Protein AF-A0AAF0J2D2-F1 (afdb_monomer_lite)

InterPro domains:
  IPR048280 Cytochrome oxidase c subunit VIb-like [PF02297] (4-92)
  IPR048281 Cytochrome c oxidase assembly factor 6, fungal [PTHR47677] (3-93)

Organism: NCBI:txid180528

Sequence (93 aa):
MSTTAPTRSNRQRCWDNRDTYYACLTKHNIQNPPGTDMTGIKGPLGSGSFAEPPRSEAERARLMEQERANDPCRRERDAYEGSCAQSWVRYFV

Secondary structure (DSSP, 8-state):
---SPPPHHHHHHHHHHHHHHHHHHHHTT-SS-TT--GGG---GGG-STTPPP---HHHHHHHHHHHHHT-TTHHHHHHHHHHS-HHHHHHH-

Radius of gyration: 15.98 Å; chains: 1; bounding box: 40×33×36 Å

Structure (mmCIF, N/CA/C/O backbone):
data_AF-A0AAF0J2D2-F1
#
_entry.id   AF-A0AAF0J2D2-F1
#
loop_
_atom_site.group_PDB
_atom_site.id
_atom_site.type_symbol
_atom_site.label_atom_id
_atom_site.label_alt_id
_atom_site.label_comp_id
_atom_site.label_asym_id
_atom_site.label_entity_id
_atom_site.label_seq_id
_atom_site.pdbx_PDB_ins_code
_atom_site.Cartn_x
_atom_site.Cartn_y
_atom_site.Cartn_z
_atom_site.occupancy
_atom_site.B_iso_or_equiv
_atom_site.auth_seq_id
_atom_site.auth_comp_id
_atom_site.auth_asym_id
_atom_site.auth_atom_id
_atom_site.pdbx_PDB_model_num
ATOM 1 N N . MET A 1 1 ? 12.106 16.255 -2.069 1.00 41.62 1 MET A N 1
ATOM 2 C CA . MET A 1 1 ? 10.933 15.625 -2.715 1.00 41.62 1 MET A CA 1
ATOM 3 C C . MET A 1 1 ? 11.080 15.822 -4.217 1.00 41.62 1 MET A C 1
ATOM 5 O O . MET A 1 1 ? 11.025 16.962 -4.652 1.00 41.62 1 MET A O 1
ATOM 9 N N . SER A 1 2 ? 11.387 14.772 -4.988 1.00 42.28 2 SER A N 1
ATOM 10 C CA . SER A 1 2 ? 11.638 14.924 -6.430 1.00 42.28 2 SER A CA 1
ATOM 11 C C . SER A 1 2 ? 10.310 14.961 -7.182 1.00 42.28 2 SER A C 1
ATOM 13 O O . SER A 1 2 ? 9.645 13.943 -7.336 1.00 42.28 2 SER A O 1
ATOM 15 N N . THR A 1 3 ? 9.924 16.149 -7.632 1.00 55.19 3 THR A N 1
ATOM 16 C CA . THR A 1 3 ? 8.752 16.475 -8.465 1.00 55.19 3 THR A CA 1
ATOM 17 C C . THR A 1 3 ? 8.922 16.062 -9.933 1.00 55.19 3 THR A C 1
ATOM 19 O O . THR A 1 3 ? 8.323 16.641 -10.835 1.00 55.19 3 THR A O 1
ATOM 22 N N . THR A 1 4 ? 9.749 15.056 -10.206 1.00 60.00 4 THR A N 1
ATOM 23 C CA . THR A 1 4 ? 9.993 14.552 -11.557 1.00 60.00 4 THR A CA 1
ATOM 24 C C . THR A 1 4 ? 9.121 13.329 -11.787 1.00 60.00 4 THR A C 1
ATOM 26 O O . THR A 1 4 ? 9.178 12.368 -11.018 1.00 60.00 4 THR A O 1
ATOM 29 N N . ALA A 1 5 ? 8.305 13.354 -12.841 1.00 61.34 5 ALA A N 1
ATOM 30 C CA . ALA A 1 5 ? 7.538 12.184 -13.241 1.00 61.34 5 ALA A CA 1
ATOM 31 C C . ALA A 1 5 ? 8.498 10.991 -13.438 1.00 61.34 5 ALA A C 1
ATOM 33 O O . ALA A 1 5 ? 9.521 11.147 -14.113 1.00 61.34 5 ALA A O 1
ATOM 34 N N . PRO A 1 6 ? 8.207 9.810 -12.863 1.00 67.19 6 PRO A N 1
ATOM 35 C CA . PRO A 1 6 ? 9.066 8.645 -13.019 1.00 67.19 6 PRO A CA 1
ATOM 36 C C . PRO A 1 6 ? 9.214 8.322 -14.506 1.00 67.19 6 PRO A C 1
ATOM 38 O O . PRO A 1 6 ? 8.232 8.341 -15.253 1.00 67.19 6 PRO A O 1
ATOM 41 N N . THR A 1 7 ? 10.440 8.038 -14.945 1.00 73.81 7 THR A N 1
ATOM 42 C CA . THR A 1 7 ? 10.726 7.652 -16.332 1.00 73.81 7 THR A CA 1
ATOM 43 C C . THR A 1 7 ? 9.953 6.383 -16.706 1.00 73.81 7 THR A C 1
ATOM 45 O O . THR A 1 7 ? 9.541 5.608 -15.842 1.00 73.81 7 THR A O 1
ATOM 48 N N . ARG A 1 8 ? 9.751 6.137 -18.008 1.00 76.31 8 ARG A N 1
ATOM 49 C CA . ARG A 1 8 ? 9.028 4.947 -18.498 1.00 76.31 8 ARG A CA 1
ATOM 50 C C . ARG A 1 8 ? 9.592 3.637 -17.928 1.00 76.31 8 ARG A C 1
ATOM 52 O O . ARG A 1 8 ? 8.814 2.769 -17.559 1.00 76.31 8 ARG A O 1
ATOM 59 N N . SER A 1 9 ? 10.918 3.533 -17.818 1.00 79.25 9 SER A N 1
ATOM 60 C CA . SER A 1 9 ? 11.597 2.365 -17.238 1.00 79.25 9 SER A CA 1
ATOM 61 C C . SER A 1 9 ? 11.269 2.186 -15.748 1.00 79.25 9 SER A C 1
ATOM 63 O O . SER A 1 9 ? 10.889 1.099 -15.319 1.00 79.25 9 SER A O 1
ATOM 65 N N . ASN A 1 10 ? 11.292 3.272 -14.967 1.00 77.56 10 ASN A N 1
ATOM 66 C CA . ASN A 1 10 ? 10.936 3.227 -13.545 1.00 77.56 10 ASN A CA 1
ATOM 67 C C . ASN A 1 10 ? 9.465 2.834 -13.332 1.00 77.56 10 ASN A C 1
ATOM 69 O O . ASN A 1 10 ? 9.149 2.120 -12.384 1.00 77.56 10 ASN A O 1
ATOM 73 N N . ARG A 1 11 ? 8.565 3.262 -14.229 1.00 80.75 11 ARG A N 1
ATOM 74 C CA . ARG A 1 11 ? 7.149 2.862 -14.190 1.00 80.75 11 ARG A CA 1
ATOM 75 C C . ARG A 1 11 ? 6.948 1.383 -14.502 1.00 80.75 11 ARG A C 1
ATOM 77 O O . ARG A 1 11 ? 6.153 0.755 -13.817 1.00 80.75 11 ARG A O 1
ATOM 84 N N . GLN A 1 12 ? 7.687 0.837 -15.470 1.00 83.06 12 GLN A N 1
ATOM 85 C CA . GLN A 1 12 ? 7.626 -0.592 -15.784 1.00 83.06 12 GLN A CA 1
ATOM 86 C C . GLN A 1 12 ? 7.980 -1.428 -14.552 1.00 83.06 12 GLN A C 1
ATOM 88 O O . GLN A 1 12 ? 7.201 -2.278 -14.145 1.00 83.06 12 GLN A O 1
ATOM 93 N N . ARG A 1 13 ? 9.079 -1.081 -13.872 1.00 83.25 13 ARG A N 1
ATOM 94 C CA . ARG A 1 13 ? 9.490 -1.768 -12.642 1.00 83.25 13 ARG A CA 1
ATOM 95 C C . ARG A 1 13 ? 8.451 -1.661 -11.519 1.00 83.25 13 ARG A C 1
ATOM 97 O O . ARG A 1 13 ? 8.275 -2.613 -10.766 1.00 83.25 13 ARG A O 1
ATOM 104 N N . CYS A 1 14 ? 7.762 -0.521 -11.402 1.00 84.88 14 CYS A N 1
ATOM 105 C CA . CYS A 1 14 ? 6.638 -0.394 -10.472 1.00 84.88 14 CYS A CA 1
ATOM 106 C C . CYS A 1 14 ? 5.492 -1.347 -10.844 1.00 84.88 14 CYS A C 1
ATOM 108 O O . CYS A 1 14 ? 4.980 -2.029 -9.962 1.00 84.88 14 CYS A O 1
ATOM 110 N N . TRP A 1 15 ? 5.092 -1.406 -12.118 1.00 84.75 15 TRP A N 1
ATOM 111 C CA . TRP A 1 15 ? 4.018 -2.293 -12.575 1.00 84.75 15 TRP A CA 1
ATOM 112 C C . TRP A 1 15 ? 4.346 -3.766 -12.368 1.00 84.75 15 TRP A C 1
ATOM 114 O O . TRP A 1 15 ? 3.506 -4.488 -11.847 1.00 84.75 15 TRP A O 1
ATOM 124 N N . ASP A 1 16 ? 5.577 -4.186 -12.652 1.00 88.38 16 ASP A N 1
ATOM 125 C CA . ASP A 1 16 ? 5.993 -5.578 -12.471 1.00 88.38 16 ASP A CA 1
ATOM 126 C C . ASP A 1 16 ? 5.885 -6.007 -10.989 1.00 88.38 16 ASP A C 1
ATOM 128 O O . ASP A 1 16 ? 5.349 -7.072 -10.664 1.00 88.38 16 ASP A O 1
ATOM 132 N N . ASN A 1 17 ? 6.329 -5.148 -10.061 1.00 87.62 17 ASN A N 1
ATOM 133 C CA . ASN A 1 17 ? 6.203 -5.403 -8.621 1.00 87.62 17 ASN A CA 1
ATOM 134 C C . ASN A 1 17 ? 4.749 -5.313 -8.139 1.00 87.62 17 ASN A C 1
ATOM 136 O O . ASN A 1 17 ? 4.331 -6.111 -7.300 1.00 87.62 17 ASN A O 1
ATOM 140 N N . ARG A 1 18 ? 3.971 -4.373 -8.690 1.00 86.50 18 ARG A N 1
ATOM 141 C CA . ARG A 1 18 ? 2.539 -4.235 -8.412 1.00 86.50 18 ARG A CA 1
ATOM 142 C C . ARG A 1 18 ? 1.806 -5.523 -8.768 1.00 86.50 18 ARG A C 1
ATOM 144 O O . ARG A 1 18 ? 1.093 -6.077 -7.940 1.00 86.50 18 ARG A O 1
ATOM 151 N N . ASP A 1 19 ? 1.998 -6.009 -9.984 1.00 88.19 19 ASP A N 1
ATOM 152 C CA . ASP A 1 19 ? 1.285 -7.175 -10.492 1.00 88.19 19 ASP A CA 1
ATOM 153 C C . ASP A 1 19 ? 1.711 -8.447 -9.745 1.00 88.19 19 ASP A C 1
ATOM 155 O O . ASP A 1 19 ? 0.870 -9.293 -9.450 1.00 88.19 19 ASP A O 1
ATOM 159 N N . THR A 1 20 ? 2.976 -8.540 -9.319 1.00 89.56 20 THR A N 1
ATOM 160 C CA . THR A 1 20 ? 3.447 -9.613 -8.422 1.00 89.56 20 THR A CA 1
ATOM 161 C C . THR A 1 20 ? 2.721 -9.583 -7.071 1.00 89.56 20 THR A C 1
ATOM 163 O O . THR A 1 20 ? 2.294 -10.623 -6.565 1.00 89.56 20 THR A O 1
ATOM 166 N N . TYR A 1 21 ? 2.535 -8.392 -6.500 1.00 87.69 21 TYR A N 1
ATOM 167 C CA . TYR A 1 21 ? 1.804 -8.210 -5.251 1.00 87.69 21 TYR A CA 1
ATOM 168 C C . TYR A 1 21 ? 0.319 -8.590 -5.387 1.00 87.69 21 TYR A C 1
ATOM 170 O O . TYR A 1 21 ? -0.168 -9.419 -4.616 1.00 87.69 21 TYR A O 1
ATOM 178 N N . TYR A 1 22 ? -0.391 -8.103 -6.412 1.00 86.56 22 TYR A N 1
ATOM 179 C CA . TYR A 1 22 ? -1.795 -8.487 -6.636 1.00 86.56 22 TYR A CA 1
ATOM 180 C C . TYR A 1 22 ? -1.963 -9.958 -7.033 1.00 86.56 22 TYR A C 1
ATOM 182 O O . TYR A 1 22 ? -2.978 -10.564 -6.688 1.00 86.56 22 TYR A O 1
ATOM 190 N N . ALA A 1 23 ? -0.984 -10.569 -7.704 1.00 90.38 23 ALA A N 1
ATOM 191 C CA . ALA A 1 23 ? -0.992 -12.007 -7.961 1.00 90.38 23 ALA A CA 1
ATOM 192 C C . ALA A 1 23 ? -0.935 -12.806 -6.649 1.00 90.38 23 ALA A C 1
ATOM 194 O O . ALA A 1 23 ? -1.662 -13.790 -6.492 1.00 90.38 23 ALA A O 1
ATOM 195 N N . CYS A 1 24 ? -0.129 -12.354 -5.681 1.00 91.31 24 CYS A N 1
ATOM 196 C CA . CYS A 1 24 ? -0.106 -12.931 -4.342 1.00 91.31 24 CYS A CA 1
ATOM 197 C C . CYS A 1 24 ? -1.461 -12.750 -3.636 1.00 91.31 24 CYS A C 1
ATOM 199 O O . CYS A 1 24 ? -2.051 -13.737 -3.197 1.00 91.31 24 CYS A O 1
ATOM 201 N N . LEU A 1 25 ? -2.020 -11.535 -3.617 1.00 89.19 25 LEU A N 1
ATOM 202 C CA . LEU A 1 25 ? -3.337 -11.281 -3.013 1.00 89.19 25 LEU A CA 1
ATOM 203 C C . LEU A 1 25 ? -4.441 -12.154 -3.625 1.00 89.19 25 LEU A C 1
ATOM 205 O O . LEU A 1 25 ? -5.223 -12.766 -2.899 1.00 89.19 25 LEU A O 1
ATOM 209 N N . THR A 1 26 ? -4.450 -12.283 -4.954 1.00 88.62 26 THR A N 1
ATOM 210 C CA . THR A 1 26 ? -5.405 -13.122 -5.692 1.00 88.62 26 THR A CA 1
ATOM 211 C C . THR A 1 26 ? -5.292 -14.584 -5.270 1.00 88.62 26 THR A C 1
ATOM 213 O O . THR A 1 26 ? -6.303 -15.233 -5.016 1.00 88.62 26 THR A O 1
ATOM 216 N N . LYS A 1 27 ? -4.068 -15.104 -5.114 1.00 91.88 27 LYS A N 1
ATOM 217 C CA . LYS A 1 27 ? -3.831 -16.474 -4.633 1.00 91.88 27 LYS A CA 1
ATOM 218 C C . LYS A 1 27 ? -4.382 -16.700 -3.221 1.00 91.88 27 LYS A C 1
ATOM 220 O O . LYS A 1 27 ? -4.850 -17.794 -2.915 1.00 91.88 27 LYS A O 1
ATOM 225 N N . HIS A 1 28 ? -4.332 -15.674 -2.376 1.00 86.94 28 HIS A N 1
ATOM 226 C CA . HIS A 1 28 ? -4.872 -15.700 -1.019 1.00 86.94 28 HIS A CA 1
ATOM 227 C C . HIS A 1 28 ? -6.367 -15.324 -0.943 1.00 86.94 28 HIS A C 1
ATOM 229 O O . HIS A 1 28 ? -6.918 -15.298 0.154 1.00 86.94 28 HIS A O 1
ATOM 235 N N . ASN A 1 29 ? -7.039 -15.086 -2.081 1.00 86.25 29 ASN A N 1
ATOM 236 C CA . ASN A 1 29 ? -8.421 -14.591 -2.171 1.00 86.25 29 ASN A CA 1
ATOM 237 C C . ASN A 1 29 ? -8.661 -13.273 -1.406 1.00 86.25 29 ASN A C 1
ATOM 239 O O . ASN A 1 29 ? -9.761 -13.013 -0.918 1.00 86.25 29 ASN A O 1
ATOM 243 N N . ILE A 1 30 ? -7.633 -12.430 -1.305 1.00 84.06 30 ILE A N 1
ATOM 244 C CA . ILE A 1 30 ? -7.705 -11.125 -0.649 1.00 84.06 30 ILE A CA 1
ATOM 245 C C . ILE A 1 30 ? -8.124 -10.092 -1.697 1.00 84.06 30 ILE A C 1
ATOM 247 O O . ILE A 1 30 ? -7.355 -9.768 -2.598 1.00 84.06 30 ILE A O 1
ATOM 251 N N . GLN A 1 31 ? -9.355 -9.587 -1.591 1.00 73.12 31 GLN A N 1
ATOM 252 C CA . GLN A 1 31 ? -9.882 -8.563 -2.505 1.00 73.12 31 GLN A CA 1
ATOM 253 C C . GLN A 1 31 ? -9.466 -7.151 -2.089 1.00 73.12 31 GLN A C 1
ATOM 255 O O . GLN A 1 31 ? -9.063 -6.351 -2.929 1.00 73.12 31 GLN A O 1
ATOM 260 N N . ASN A 1 32 ? -9.519 -6.876 -0.785 1.00 71.19 32 ASN A N 1
ATOM 261 C CA . ASN A 1 32 ? -9.080 -5.616 -0.205 1.00 71.19 32 ASN A CA 1
ATOM 262 C C . ASN A 1 32 ? -7.764 -5.873 0.522 1.00 71.19 32 ASN A C 1
ATOM 264 O O . ASN A 1 32 ? -7.761 -6.631 1.497 1.00 71.19 32 ASN A O 1
ATOM 268 N N . PRO A 1 33 ? -6.645 -5.309 0.046 1.00 72.38 33 PRO A N 1
ATOM 269 C CA . PRO A 1 33 ? -5.393 -5.482 0.739 1.00 72.38 33 PRO A CA 1
ATOM 270 C C . PRO A 1 33 ? -5.467 -4.984 2.197 1.00 72.38 33 PRO A C 1
ATOM 272 O O . PRO A 1 33 ? -6.147 -4.003 2.498 1.00 72.38 33 PRO A O 1
ATOM 275 N N . PRO A 1 34 ? -4.759 -5.630 3.134 1.00 71.50 34 PRO A N 1
ATOM 276 C CA . PRO A 1 34 ? -4.749 -5.194 4.529 1.00 71.50 34 PRO A CA 1
ATOM 277 C C . PRO A 1 34 ? -4.258 -3.741 4.654 1.00 71.50 34 PRO A C 1
ATOM 279 O O . PRO A 1 34 ? -3.281 -3.369 3.993 1.00 71.50 34 PRO A O 1
ATOM 282 N N . GLY A 1 35 ? -4.925 -2.911 5.461 1.00 68.44 35 GLY A N 1
ATOM 283 C CA . GLY A 1 35 ? -4.616 -1.488 5.631 1.00 68.44 35 GLY A CA 1
ATOM 284 C C . GLY A 1 35 ? -5.219 -0.564 4.567 1.00 68.44 35 GLY A C 1
ATOM 285 O O . GLY A 1 35 ? -4.975 0.641 4.613 1.00 68.44 35 GLY A O 1
ATOM 286 N N . THR A 1 36 ? -5.992 -1.100 3.616 1.00 66.81 36 THR A N 1
ATOM 287 C CA . THR A 1 36 ? -6.634 -0.336 2.527 1.00 66.81 36 THR A CA 1
ATOM 288 C C . THR A 1 36 ? -8.152 -0.308 2.661 1.00 66.81 36 THR A C 1
ATOM 290 O O . THR A 1 36 ? -8.854 0.167 1.767 1.00 66.81 36 THR A O 1
ATOM 293 N N . ASP A 1 37 ? -8.683 -0.841 3.764 1.00 65.94 37 ASP A N 1
ATOM 294 C CA . ASP A 1 37 ? -10.111 -0.828 4.013 1.00 65.94 37 ASP A CA 1
ATOM 295 C C . ASP A 1 37 ? -10.585 0.590 4.368 1.00 65.94 37 ASP A C 1
ATOM 297 O O . ASP A 1 37 ? -10.502 1.073 5.502 1.00 65.94 37 ASP A O 1
ATOM 301 N N . MET A 1 38 ? -11.104 1.276 3.352 1.00 60.47 38 MET A N 1
ATOM 302 C CA . MET A 1 38 ? -11.691 2.606 3.472 1.00 60.47 38 MET A CA 1
ATOM 303 C C . MET A 1 38 ? -13.145 2.559 3.965 1.00 60.47 38 MET A C 1
ATOM 305 O O . MET A 1 38 ? -13.789 3.607 4.005 1.00 60.47 38 MET A O 1
ATOM 309 N N . THR A 1 39 ? -13.687 1.404 4.386 1.00 62.25 39 THR A N 1
ATOM 310 C CA . THR A 1 39 ? -15.036 1.319 4.988 1.00 62.25 39 THR A CA 1
ATOM 311 C C . THR A 1 39 ? -15.184 2.205 6.228 1.00 62.25 39 THR A C 1
ATOM 313 O O . THR A 1 39 ? -16.283 2.682 6.519 1.00 62.25 39 THR A O 1
ATOM 316 N N . GLY A 1 40 ? -14.072 2.517 6.906 1.00 55.88 40 GLY A N 1
ATOM 317 C CA . GLY A 1 40 ? -14.014 3.498 7.989 1.00 55.88 40 GLY A CA 1
ATOM 318 C C . GLY A 1 40 ? -14.010 4.964 7.533 1.00 55.88 40 GLY A C 1
ATOM 319 O O . GLY A 1 40 ? -14.140 5.853 8.369 1.00 55.88 40 GLY A O 1
ATOM 320 N N . ILE A 1 41 ? -13.823 5.267 6.245 1.00 55.94 41 ILE A N 1
ATOM 321 C CA . ILE A 1 41 ? -13.966 6.612 5.651 1.00 55.94 41 ILE A CA 1
ATOM 322 C C . ILE A 1 41 ? -15.344 6.708 4.991 1.00 55.94 41 ILE A C 1
ATOM 324 O O . ILE A 1 41 ? -15.494 7.032 3.815 1.00 55.94 41 ILE A O 1
ATOM 328 N N . LYS A 1 42 ? -16.407 6.425 5.744 1.00 54.28 42 LYS A N 1
ATOM 329 C CA . LYS A 1 42 ? -17.710 6.960 5.356 1.00 54.28 42 LYS A CA 1
ATOM 330 C C . LYS A 1 42 ? -17.638 8.465 5.588 1.00 54.28 42 LYS A C 1
ATOM 332 O O . LYS A 1 42 ? -17.465 8.920 6.714 1.00 54.28 42 LYS A O 1
ATOM 337 N N . GLY A 1 43 ? -17.707 9.229 4.498 1.00 52.03 43 GLY A N 1
ATOM 338 C CA . GLY A 1 43 ? -17.877 10.678 4.549 1.00 52.03 43 GLY A CA 1
ATOM 339 C C . GLY A 1 43 ? -19.162 11.072 5.302 1.00 52.03 43 GLY A C 1
ATOM 340 O O . GLY A 1 43 ? -19.885 10.207 5.797 1.00 52.03 43 GLY A O 1
ATOM 341 N N . PRO A 1 44 ? -19.509 12.368 5.356 1.00 53.59 44 PRO A N 1
ATOM 342 C CA . PRO A 1 44 ? -20.592 12.904 6.200 1.00 53.59 44 PRO A CA 1
ATOM 343 C C . PRO A 1 44 ? -21.994 12.291 5.981 1.00 53.59 44 PRO A C 1
ATOM 345 O O . PRO A 1 44 ? -22.904 12.535 6.773 1.00 53.59 44 PRO A O 1
ATOM 348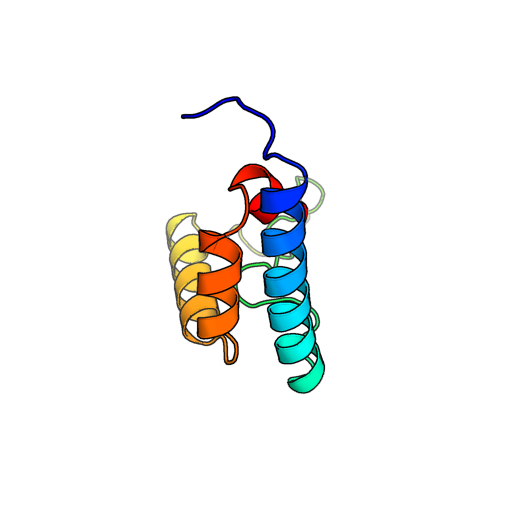 N N . LEU A 1 45 ? -22.166 11.445 4.960 1.00 52.28 45 LEU A N 1
ATOM 349 C CA . LEU A 1 45 ? -23.330 10.578 4.746 1.00 52.28 45 LEU A CA 1
ATOM 350 C C . LEU A 1 45 ? -23.552 9.539 5.868 1.00 52.28 45 LEU A C 1
ATOM 352 O O . LEU A 1 45 ? -24.627 8.955 5.948 1.00 52.28 45 LEU A O 1
ATOM 356 N N . GLY A 1 46 ? -22.569 9.313 6.745 1.00 53.72 46 GLY A N 1
ATOM 357 C CA . GLY A 1 46 ? -22.675 8.467 7.936 1.00 53.72 46 GLY A CA 1
ATOM 358 C C . GLY A 1 46 ? -22.984 9.235 9.224 1.00 53.72 46 GLY A C 1
ATOM 359 O O . GLY A 1 46 ? -22.376 8.935 10.235 1.00 53.72 46 GLY A O 1
ATOM 360 N N . SER A 1 47 ? -23.852 10.249 9.211 1.00 55.53 47 SER A N 1
ATOM 361 C CA . SER A 1 47 ? -24.207 11.056 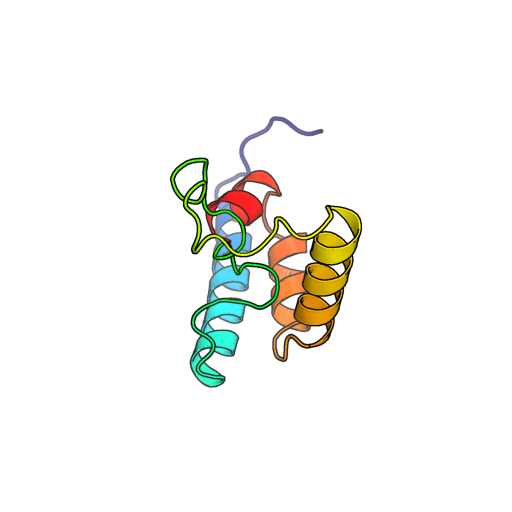10.403 1.00 55.53 47 SER A CA 1
ATOM 362 C C . SER A 1 47 ? -25.565 10.693 11.031 1.00 55.53 47 SER A C 1
ATOM 364 O O . SER A 1 47 ? -26.048 11.382 11.926 1.00 55.53 47 SER A O 1
ATOM 366 N N . GLY A 1 48 ? -26.198 9.609 10.570 1.00 61.88 48 GLY A N 1
ATOM 367 C CA . GLY A 1 48 ? -27.454 9.103 11.132 1.00 61.88 48 GLY A CA 1
ATOM 368 C C . GLY A 1 48 ? -27.266 8.302 12.425 1.00 61.88 48 GLY A C 1
ATOM 369 O O . GLY A 1 48 ? -26.164 7.889 12.765 1.00 61.88 48 GLY A O 1
ATOM 370 N N . SER A 1 49 ? -28.365 7.994 13.113 1.00 63.91 49 SER A N 1
ATOM 371 C CA . SER A 1 49 ? -28.393 7.213 14.367 1.00 63.91 49 SER A CA 1
ATOM 372 C C . SER A 1 49 ? -27.849 5.777 14.255 1.00 63.91 49 SER A C 1
ATOM 374 O O . SER A 1 49 ? -27.682 5.107 15.267 1.00 63.91 49 SER A O 1
ATOM 376 N N . PHE A 1 50 ? -27.582 5.309 13.033 1.00 59.75 50 PHE A N 1
ATOM 377 C CA . PHE A 1 50 ? -26.977 4.009 12.717 1.00 59.75 50 PHE A CA 1
ATOM 378 C C . PHE A 1 50 ? -25.496 4.116 12.326 1.00 59.75 50 PHE A C 1
ATOM 380 O O . PHE A 1 50 ? -24.904 3.144 11.861 1.00 59.75 50 PHE A O 1
ATOM 387 N N . ALA A 1 51 ? -24.907 5.306 12.439 1.00 59.62 51 ALA A N 1
ATOM 388 C CA . ALA A 1 51 ? -23.493 5.507 12.196 1.00 59.62 51 ALA A CA 1
ATOM 389 C C . ALA A 1 51 ? -22.667 4.807 13.274 1.00 59.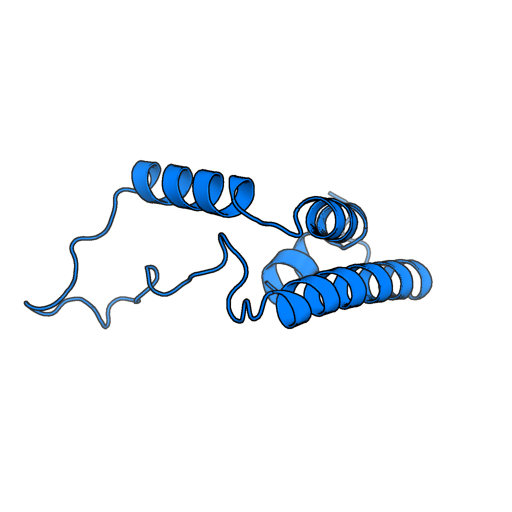62 51 ALA A C 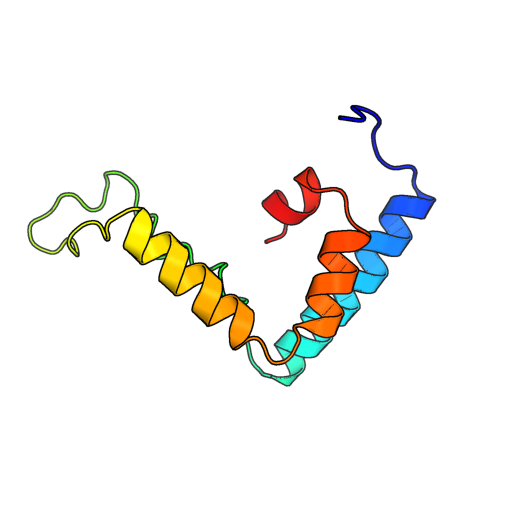1
ATOM 391 O O . ALA A 1 51 ? -22.902 5.004 14.467 1.00 59.62 51 ALA A O 1
ATOM 392 N N . GLU A 1 52 ? -21.674 4.022 12.857 1.00 59.12 52 GLU A N 1
ATOM 393 C CA . GLU A 1 52 ? -20.644 3.595 13.795 1.00 59.12 52 GLU A CA 1
ATOM 394 C C . GLU A 1 52 ? -19.905 4.831 14.332 1.00 59.12 52 GLU A C 1
ATOM 396 O O . GLU A 1 52 ? -19.638 5.764 13.562 1.00 59.12 52 GLU A O 1
ATOM 401 N N . PRO A 1 53 ? -19.579 4.872 15.637 1.00 59.88 53 PRO A N 1
ATOM 402 C CA . PRO A 1 53 ? -18.830 5.982 16.202 1.00 59.88 53 PRO A CA 1
ATOM 403 C C . PRO A 1 53 ? -17.494 6.142 15.456 1.00 59.88 53 PRO A C 1
ATOM 405 O O . PRO A 1 53 ? -16.847 5.139 15.136 1.00 59.88 53 PRO A O 1
ATOM 408 N N . PRO A 1 54 ? -17.054 7.381 15.164 1.00 61.31 54 PRO A N 1
ATOM 409 C CA . PRO A 1 54 ? -15.779 7.600 14.501 1.00 61.31 54 PRO A CA 1
ATOM 410 C C . PRO A 1 54 ? -14.661 7.041 15.386 1.00 61.31 54 PRO A C 1
ATOM 412 O O . PRO A 1 54 ? -14.410 7.556 16.475 1.00 61.31 54 PRO A O 1
ATOM 415 N N . ARG A 1 55 ? -13.988 5.978 14.924 1.00 66.50 55 ARG A N 1
ATOM 416 C CA . ARG A 1 55 ? -12.761 5.489 15.569 1.00 66.50 55 ARG A CA 1
ATOM 417 C C . ARG A 1 55 ? -11.780 6.648 15.682 1.00 66.50 55 ARG A C 1
ATOM 419 O O . ARG A 1 55 ? -11.584 7.385 14.710 1.00 66.50 55 ARG A O 1
ATOM 426 N N . SER A 1 56 ? -11.159 6.792 16.851 1.00 73.06 56 SER A N 1
ATOM 427 C CA . SER A 1 56 ? -10.130 7.816 17.051 1.00 73.06 56 SER A CA 1
ATOM 428 C C . SER A 1 56 ? -9.008 7.649 16.021 1.00 73.06 56 SER A C 1
ATOM 430 O O . SER A 1 56 ? -8.714 6.533 15.588 1.00 73.06 56 SER A O 1
ATOM 432 N N . GLU A 1 57 ? -8.345 8.738 15.632 1.00 74.31 57 GLU A N 1
ATOM 433 C CA . GLU A 1 57 ? -7.223 8.679 14.682 1.00 74.31 57 GLU A CA 1
ATOM 434 C C . GLU A 1 57 ? -6.138 7.689 15.139 1.00 74.31 57 GLU A C 1
ATOM 436 O O . GLU A 1 57 ? -5.604 6.923 14.336 1.00 74.31 57 GLU A O 1
ATOM 441 N N . ALA A 1 58 ? -5.883 7.637 16.450 1.00 79.06 58 ALA A N 1
ATOM 442 C CA . ALA A 1 58 ? -4.950 6.701 17.064 1.00 79.06 58 ALA A CA 1
ATOM 443 C C . ALA A 1 58 ? -5.390 5.234 16.919 1.00 79.06 58 ALA A C 1
ATOM 445 O O . ALA A 1 58 ? -4.558 4.361 16.682 1.00 79.06 58 ALA A O 1
ATOM 446 N N . GLU A 1 59 ? -6.684 4.946 17.053 1.00 80.88 59 GLU A N 1
ATOM 447 C CA . GLU A 1 59 ? -7.228 3.598 16.867 1.00 80.88 59 GLU A CA 1
ATOM 448 C C . GLU A 1 59 ? -7.144 3.163 15.401 1.00 80.88 59 GLU A C 1
ATOM 450 O O . GLU A 1 59 ? -6.708 2.049 15.115 1.00 80.88 59 GLU A O 1
ATOM 455 N N . ARG A 1 60 ? -7.460 4.065 14.464 1.00 76.75 60 ARG A N 1
ATOM 456 C CA . ARG A 1 60 ? -7.316 3.804 13.023 1.00 76.75 60 ARG A CA 1
ATOM 457 C C . ARG A 1 60 ? -5.873 3.482 12.654 1.00 76.75 60 ARG A C 1
ATOM 459 O O . ARG A 1 60 ? -5.637 2.499 11.961 1.00 76.75 60 ARG A O 1
ATOM 466 N N . ALA A 1 61 ? -4.917 4.266 13.152 1.00 79.00 61 ALA A N 1
ATOM 467 C CA . ALA A 1 61 ? -3.497 4.040 12.899 1.00 79.00 61 ALA A CA 1
ATOM 468 C C . ALA A 1 61 ? -3.023 2.669 13.415 1.00 79.00 61 ALA A C 1
ATOM 470 O O . ALA A 1 61 ? -2.275 1.977 12.731 1.00 79.00 61 ALA A O 1
ATOM 471 N N . ARG A 1 62 ? -3.493 2.245 14.598 1.00 84.25 62 ARG A N 1
ATOM 472 C CA . ARG A 1 62 ? -3.163 0.925 15.165 1.00 84.25 62 ARG A CA 1
ATOM 473 C C . ARG A 1 62 ? -3.724 -0.222 14.330 1.00 84.25 62 ARG A C 1
ATOM 475 O O . ARG A 1 62 ? -3.009 -1.188 14.092 1.00 84.25 62 ARG A O 1
ATOM 482 N N . LEU A 1 63 ? -4.977 -0.109 13.887 1.00 80.56 63 LEU A N 1
ATOM 483 C CA . LEU A 1 63 ? -5.613 -1.123 13.043 1.00 80.56 63 LEU A CA 1
ATOM 484 C C . LEU A 1 63 ? -4.910 -1.235 11.688 1.00 80.56 63 LEU A C 1
ATOM 486 O O . LEU A 1 63 ? -4.593 -2.341 11.268 1.00 80.56 63 LEU A O 1
ATOM 490 N N . MET A 1 64 ? -4.578 -0.104 11.057 1.00 78.62 64 MET A N 1
ATOM 491 C CA . MET A 1 64 ? -3.815 -0.083 9.803 1.00 78.62 64 MET A CA 1
ATOM 492 C C . MET A 1 64 ? -2.457 -0.784 9.946 1.00 78.62 64 MET A C 1
ATOM 494 O O . MET A 1 64 ? -2.083 -1.583 9.089 1.00 78.62 64 MET A O 1
ATOM 498 N N . GLU A 1 65 ? -1.731 -0.521 11.036 1.00 82.94 65 GLU A N 1
ATOM 499 C CA . GLU A 1 65 ? -0.451 -1.185 11.309 1.00 82.94 65 GLU A CA 1
ATOM 500 C C . GLU A 1 65 ? -0.631 -2.693 11.528 1.00 82.94 65 GLU A C 1
ATOM 502 O O . GLU A 1 65 ? 0.103 -3.500 10.960 1.00 82.94 65 GLU A O 1
ATOM 507 N N . GLN A 1 66 ? -1.636 -3.091 12.310 1.00 83.12 66 GLN A N 1
ATOM 508 C CA . GLN A 1 66 ? -1.923 -4.497 12.582 1.00 83.12 66 GLN A CA 1
ATOM 509 C C . GLN A 1 66 ? -2.323 -5.259 11.313 1.00 83.12 66 GLN A C 1
ATOM 511 O O . GLN A 1 66 ? -1.865 -6.378 11.089 1.00 83.12 66 GLN A O 1
ATOM 516 N N . GLU A 1 67 ? -3.159 -4.666 10.466 1.00 83.50 67 GLU A N 1
ATOM 517 C CA . GLU A 1 67 ? -3.547 -5.245 9.183 1.00 83.50 67 GLU A CA 1
ATOM 518 C C . GLU A 1 67 ? -2.336 -5.401 8.265 1.00 83.50 67 GLU A C 1
ATOM 520 O O . GLU A 1 67 ?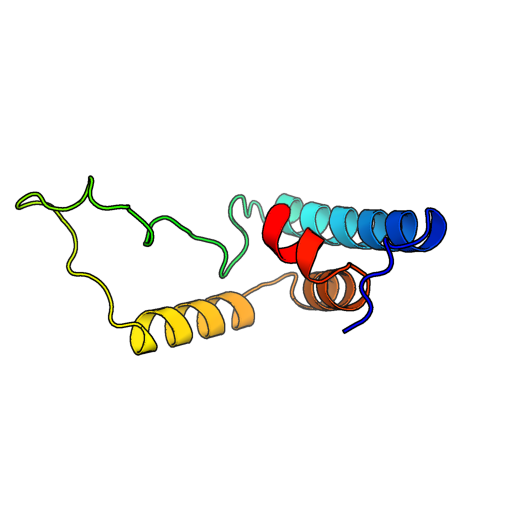 -2.121 -6.483 7.720 1.00 83.50 67 GLU A O 1
ATOM 525 N N . ARG A 1 68 ? -1.486 -4.372 8.159 1.00 81.25 68 ARG A N 1
ATOM 526 C CA . ARG A 1 68 ? -0.238 -4.456 7.389 1.00 81.25 68 ARG A CA 1
ATOM 527 C C . ARG A 1 68 ? 0.694 -5.547 7.9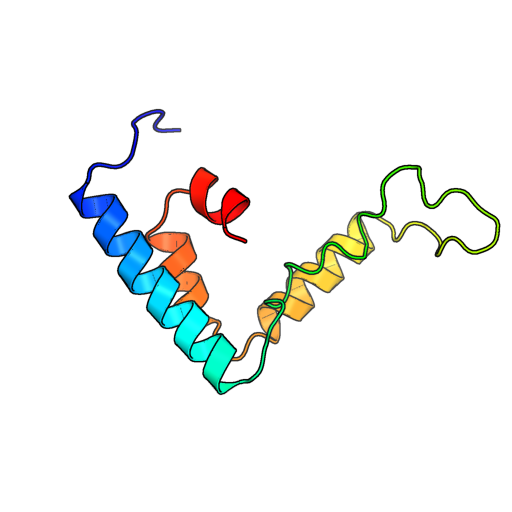21 1.00 81.25 68 ARG A C 1
ATOM 529 O O . ARG A 1 68 ? 1.341 -6.234 7.132 1.00 81.25 68 ARG A O 1
ATOM 536 N N . ALA A 1 69 ? 0.772 -5.718 9.239 1.00 84.50 69 ALA A N 1
ATOM 537 C CA . ALA A 1 69 ? 1.569 -6.772 9.861 1.00 84.50 69 ALA A CA 1
ATOM 538 C C . ALA A 1 69 ? 1.026 -8.179 9.558 1.00 84.50 69 ALA A C 1
ATOM 540 O O . ALA A 1 69 ? 1.810 -9.118 9.427 1.00 84.50 69 ALA A O 1
ATOM 541 N N . ASN A 1 70 ? -0.293 -8.314 9.406 1.00 84.81 70 ASN A N 1
ATOM 542 C CA . ASN A 1 70 ? -0.970 -9.571 9.088 1.00 84.81 70 ASN A CA 1
ATOM 543 C C . ASN A 1 70 ? -1.044 -9.874 7.582 1.00 84.81 70 ASN A C 1
ATOM 545 O O . ASN A 1 70 ? -1.666 -10.863 7.192 1.00 84.81 70 ASN A O 1
ATOM 549 N N . ASP A 1 71 ? -0.432 -9.053 6.727 1.00 84.00 71 ASP A N 1
ATOM 550 C CA . ASP A 1 71 ? -0.424 -9.284 5.287 1.00 84.00 71 ASP A CA 1
ATOM 551 C C . ASP A 1 71 ? 0.450 -10.501 4.915 1.00 84.00 71 ASP A C 1
ATOM 553 O O . ASP A 1 71 ? 1.672 -10.463 5.111 1.00 84.00 71 ASP A O 1
ATOM 557 N N . PRO A 1 72 ? -0.121 -11.572 4.327 1.00 87.50 72 PRO A N 1
ATOM 558 C CA . PRO A 1 72 ? 0.658 -12.726 3.876 1.00 87.50 72 PRO A CA 1
ATOM 559 C C . PRO A 1 72 ? 1.606 -12.398 2.709 1.00 87.50 72 PRO A C 1
ATOM 561 O O . PRO A 1 72 ? 2.564 -13.133 2.478 1.00 87.50 72 PRO A O 1
ATOM 564 N N . CYS A 1 73 ? 1.368 -11.294 1.997 1.00 90.12 73 CYS A N 1
ATOM 565 C CA . CYS A 1 73 ? 2.116 -10.826 0.829 1.00 90.12 73 CYS A CA 1
ATOM 566 C C . CYS A 1 73 ? 3.004 -9.608 1.153 1.00 90.12 73 CYS A C 1
ATOM 568 O O . CYS A 1 73 ? 3.334 -8.805 0.274 1.00 90.12 73 CYS A O 1
ATOM 570 N N . ARG A 1 74 ? 3.397 -9.446 2.428 1.00 87.25 74 ARG A N 1
ATOM 571 C CA . ARG A 1 74 ? 4.154 -8.282 2.924 1.00 87.25 74 ARG A CA 1
ATOM 572 C C . ARG A 1 74 ? 5.454 -8.023 2.160 1.00 87.25 74 ARG A C 1
ATOM 574 O O . ARG A 1 74 ? 5.800 -6.874 1.907 1.00 87.25 74 ARG A O 1
ATOM 581 N N . ARG A 1 75 ? 6.173 -9.074 1.761 1.00 88.44 75 ARG A N 1
ATOM 582 C CA . ARG A 1 75 ? 7.456 -8.942 1.053 1.00 88.44 75 ARG A CA 1
ATOM 583 C C . ARG A 1 75 ? 7.275 -8.304 -0.326 1.00 88.44 75 ARG A C 1
ATOM 585 O O . ARG A 1 75 ? 8.050 -7.437 -0.723 1.00 88.44 75 ARG A O 1
ATOM 592 N N . GLU A 1 76 ? 6.253 -8.736 -1.051 1.00 88.19 76 GLU A N 1
ATOM 593 C CA . GLU A 1 76 ? 5.882 -8.221 -2.364 1.00 88.19 76 GLU A CA 1
ATOM 594 C C . GLU A 1 76 ? 5.341 -6.789 -2.246 1.00 88.19 76 GLU A C 1
ATOM 596 O O . GLU A 1 76 ? 5.672 -5.939 -3.075 1.00 88.19 76 GLU A O 1
ATOM 601 N N . ARG A 1 77 ? 4.600 -6.491 -1.169 1.00 86.19 77 ARG A N 1
ATOM 602 C CA . ARG A 1 77 ? 4.163 -5.129 -0.839 1.00 86.19 77 ARG A CA 1
ATOM 603 C C . ARG A 1 77 ? 5.341 -4.186 -0.615 1.00 86.19 77 ARG A C 1
ATOM 605 O O . ARG A 1 77 ? 5.368 -3.118 -1.215 1.00 86.19 77 ARG A O 1
ATOM 612 N N . ASP A 1 78 ? 6.321 -4.564 0.202 1.00 86.88 78 ASP A N 1
ATOM 613 C CA . ASP A 1 78 ? 7.476 -3.704 0.489 1.00 86.88 78 ASP A CA 1
ATOM 614 C C . ASP A 1 78 ? 8.298 -3.430 -0.790 1.00 86.88 78 ASP A C 1
ATOM 616 O O . ASP A 1 78 ? 8.776 -2.314 -1.012 1.00 86.88 78 ASP A O 1
ATOM 620 N N . ALA A 1 79 ? 8.396 -4.414 -1.694 1.00 85.69 79 ALA A N 1
ATOM 621 C CA . ALA A 1 79 ? 9.001 -4.229 -3.015 1.00 85.69 79 ALA A CA 1
ATOM 622 C C . ALA A 1 79 ? 8.184 -3.279 -3.911 1.00 85.69 79 ALA A C 1
ATOM 624 O O . ALA A 1 79 ? 8.753 -2.445 -4.625 1.00 85.69 79 ALA A O 1
ATOM 625 N N . TYR A 1 80 ? 6.854 -3.367 -3.870 1.00 83.12 80 TYR A N 1
ATOM 626 C CA . TYR A 1 80 ? 5.957 -2.457 -4.578 1.00 83.12 80 TYR A CA 1
ATOM 627 C C . TYR A 1 80 ? 6.048 -1.017 -4.034 1.00 83.12 80 TYR A C 1
ATOM 629 O O . TYR A 1 80 ? 6.283 -0.088 -4.810 1.00 83.12 80 TYR A O 1
ATOM 637 N N . GLU A 1 81 ? 5.979 -0.827 -2.713 1.00 82.12 81 GLU A N 1
ATOM 638 C CA . GLU A 1 81 ? 6.092 0.480 -2.046 1.00 82.12 81 GLU A CA 1
ATOM 639 C C . GLU A 1 81 ? 7.468 1.135 -2.245 1.00 82.12 81 GLU A C 1
ATOM 641 O O . GLU A 1 81 ? 7.559 2.357 -2.380 1.00 82.12 81 GLU A O 1
ATOM 646 N N . GLY A 1 82 ? 8.539 0.335 -2.291 1.00 78.75 82 GLY A N 1
ATOM 647 C CA . GLY A 1 82 ? 9.907 0.818 -2.494 1.00 78.75 82 GLY A CA 1
ATOM 648 C C . GLY A 1 82 ? 10.270 1.116 -3.952 1.00 78.75 82 GLY A C 1
ATOM 649 O O . GLY A 1 82 ? 11.169 1.917 -4.211 1.00 78.75 82 GLY A O 1
ATOM 650 N N . SER A 1 83 ? 9.594 0.487 -4.918 1.00 76.44 83 SER A N 1
ATOM 651 C CA . SER A 1 83 ? 9.870 0.674 -6.352 1.00 76.44 83 SER A CA 1
ATOM 652 C C . SER A 1 83 ? 8.944 1.676 -7.033 1.00 76.44 83 SER A C 1
ATOM 654 O O . SER A 1 83 ? 9.308 2.236 -8.071 1.00 76.44 83 SER A O 1
ATOM 656 N N . CYS A 1 84 ? 7.758 1.912 -6.471 1.00 75.94 84 CYS A N 1
ATOM 657 C CA . CYS A 1 84 ? 6.783 2.819 -7.045 1.00 75.94 84 CYS A CA 1
ATOM 658 C C . CYS A 1 84 ? 6.852 4.228 -6.444 1.00 75.94 84 CYS A C 1
ATOM 660 O O . CYS A 1 84 ? 7.272 4.444 -5.309 1.00 75.94 84 CYS A O 1
ATOM 662 N N . ALA A 1 85 ? 6.416 5.226 -7.216 1.00 67.44 85 ALA A N 1
ATOM 663 C CA . ALA A 1 85 ? 6.262 6.575 -6.690 1.00 67.44 85 ALA A CA 1
ATOM 664 C C . ALA A 1 85 ? 5.186 6.579 -5.592 1.00 67.44 85 ALA A C 1
ATOM 666 O O . ALA A 1 85 ? 4.093 6.054 -5.795 1.00 67.44 85 ALA A O 1
ATOM 667 N N . GLN A 1 86 ? 5.458 7.235 -4.462 1.00 65.50 86 GLN A N 1
ATOM 668 C CA . GLN A 1 86 ? 4.517 7.352 -3.336 1.00 65.50 86 GLN A CA 1
ATOM 669 C C . GLN A 1 86 ? 3.144 7.910 -3.754 1.00 65.50 86 GLN A C 1
ATOM 671 O O . GLN A 1 86 ? 2.123 7.547 -3.180 1.00 65.50 86 GLN A O 1
ATOM 676 N N . SER A 1 87 ? 3.098 8.759 -4.786 1.00 64.25 87 SER A N 1
ATOM 677 C CA . SER A 1 87 ? 1.849 9.270 -5.364 1.00 64.25 87 SER A CA 1
ATOM 678 C C . SER A 1 87 ? 1.034 8.212 -6.110 1.00 64.25 87 SER A C 1
ATOM 680 O O . SER A 1 87 ? -0.184 8.316 -6.154 1.00 64.25 87 SER A O 1
ATOM 682 N N . TRP A 1 88 ? 1.684 7.204 -6.693 1.00 66.81 88 TRP A N 1
ATOM 683 C CA . TRP A 1 88 ? 1.023 6.105 -7.397 1.00 66.81 88 TRP A CA 1
ATOM 684 C C . TRP A 1 88 ? 0.560 5.031 -6.426 1.00 66.81 88 TRP A C 1
ATOM 686 O O . TRP A 1 88 ? -0.552 4.538 -6.572 1.00 66.81 88 TRP A O 1
ATOM 696 N N . VAL A 1 89 ? 1.364 4.726 -5.404 1.00 66.69 89 VAL A N 1
ATOM 697 C CA . VAL A 1 89 ? 0.951 3.821 -4.323 1.00 66.69 89 VAL A CA 1
ATOM 698 C C . VAL A 1 89 ? -0.344 4.331 -3.691 1.00 66.69 89 VAL A C 1
ATOM 700 O O . VAL A 1 89 ? -1.303 3.589 -3.636 1.00 66.69 89 VAL A O 1
ATOM 703 N N . ARG A 1 90 ? -0.438 5.624 -3.354 1.00 65.12 90 ARG A N 1
ATOM 704 C CA . ARG A 1 90 ? -1.664 6.237 -2.799 1.00 65.12 90 ARG A CA 1
ATOM 705 C C . ARG A 1 90 ? -2.879 6.286 -3.742 1.00 65.12 90 ARG A C 1
ATOM 707 O O . ARG A 1 90 ? -3.949 6.670 -3.290 1.00 65.12 90 ARG A O 1
ATOM 714 N N . TYR A 1 91 ? -2.696 6.052 -5.043 1.00 61.84 91 TYR A N 1
ATOM 715 C CA . TYR A 1 91 ? -3.779 6.104 -6.035 1.00 61.84 91 TYR A CA 1
ATOM 716 C C . TYR A 1 91 ? -4.276 4.708 -6.426 1.00 61.84 91 TYR A C 1
ATOM 718 O O . TYR A 1 91 ? -5.451 4.539 -6.733 1.00 61.84 91 TYR A O 1
ATOM 726 N N . PHE A 1 92 ? -3.375 3.723 -6.470 1.00 59.19 92 PHE A N 1
ATOM 727 C CA . PHE A 1 92 ? -3.700 2.341 -6.832 1.00 59.19 92 PHE A CA 1
ATOM 728 C C . PHE A 1 92 ? -4.046 1.457 -5.627 1.00 59.19 92 PHE A C 1
ATOM 730 O O . PHE A 1 92 ? -4.607 0.380 -5.822 1.00 59.19 92 PHE A O 1
ATOM 737 N N . VAL A 1 93 ? -3.708 1.910 -4.421 1.00 52.66 93 VAL A N 1
ATOM 738 C CA . VAL A 1 93 ? -4.055 1.316 -3.125 1.00 52.66 93 VAL A CA 1
ATOM 739 C C . VAL A 1 93 ? -5.146 2.160 -2.486 1.00 52.66 93 VAL A C 1
ATOM 741 O O . VAL A 1 93 ? -6.108 1.556 -1.971 1.00 52.66 93 VAL A O 1
#

pLDDT: mean 73.85, std 12.75, range [41.62, 91.88]

Foldseek 3Di:
DDPDDDDPVLVVQLVVLVVVLVVVCVVVVNPAQFLRPCVLVPDPVQVDPPRDPNDPPVRSVVRSVVSLVPGPSNVSVVSNCVSDDPVVVVVVD